Protein AF-A0A8H5VVB1-F1 (afdb_monomer)

Foldseek 3Di:
DFDQDPVVRGGPDPDPDQVSVQVVLDDPVCNVQTADDDFAFDWAQLQDDPVQFDDDPNDTPDGDDSPNIHGHGPLSNLLSQCVNCVPPPVSNVVSCVVCVVVDDSVSVNVSVVVSVVVVD

Secondary structure (DSSP, 8-state):
---EETTTTEE----SSHHHHHHHH--TTSTT----S---EEEE-S---TTTEEEETTEEEEE--GGG-EEEETHHHHHHHHHHTTT-HHHHHHHHHHHTTT---HHHHHHHHHHHHHH-

Solvent-accessible surface area (backbone atoms only — not comparable to full-atom values): 7371 Å² total; per-residue (Å²): 100,63,56,73,37,80,90,80,72,46,56,60,50,86,54,94,46,67,66,60,48,51,58,69,72,50,42,91,90,43,75,90,57,74,72,80,84,87,62,57,78,36,84,34,47,53,62,59,46,81,89,33,48,41,73,52,95,95,36,82,70,47,78,55,77,59,65,68,28,46,65,39,46,57,55,47,40,60,40,30,37,43,60,82,45,69,83,44,66,70,58,50,55,50,52,55,62,62,43,59,80,79,50,87,47,64,66,49,38,55,50,49,51,56,51,46,67,72,77,105

Radius of gyration: 15.04 Å; Cα contacts (8 Å, |Δi|>4): 142; chains: 1; bounding box: 30×32×45 Å

pLDDT: mean 86.8, std 12.15, range [45.59, 97.81]

Structure (mmCIF, N/CA/C/O backbone):
data_AF-A0A8H5VVB1-F1
#
_entry.id   AF-A0A8H5VVB1-F1
#
loop_
_atom_site.group_PDB
_atom_site.id
_atom_site.type_symbol
_atom_site.label_atom_id
_atom_site.label_alt_id
_atom_site.label_comp_id
_atom_site.label_asym_id
_atom_site.label_entity_id
_atom_site.label_seq_id
_atom_site.pdbx_PDB_ins_code
_atom_site.Cartn_x
_atom_site.Cartn_y
_atom_site.Cartn_z
_atom_site.occupancy
_atom_site.B_iso_or_equiv
_atom_site.auth_seq_id
_atom_site.auth_comp_id
_atom_site.auth_asym_id
_atom_site.auth_atom_id
_atom_site.pdbx_PDB_model_num
ATOM 1 N N . MET A 1 1 ? -8.873 -13.026 -1.828 1.00 45.59 1 MET A N 1
ATOM 2 C CA . MET A 1 1 ? -8.842 -13.802 -3.094 1.00 45.59 1 MET A CA 1
ATOM 3 C C . MET A 1 1 ? -8.026 -12.963 -4.059 1.00 45.59 1 MET A C 1
ATOM 5 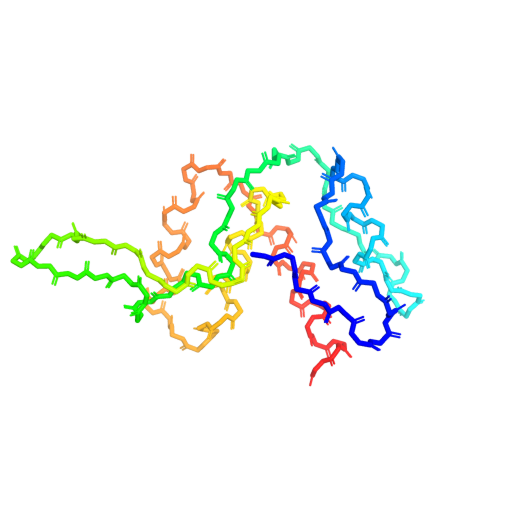O O . MET A 1 1 ? -8.186 -11.758 -3.966 1.00 45.59 1 MET A O 1
ATOM 9 N N . PRO A 1 2 ? -7.148 -13.519 -4.907 1.00 50.94 2 PRO A N 1
ATOM 10 C CA . PRO A 1 2 ? -6.380 -12.678 -5.820 1.00 50.94 2 PRO A CA 1
ATOM 11 C C . PRO A 1 2 ? -7.316 -11.993 -6.831 1.00 50.94 2 PRO A C 1
ATOM 13 O O . PRO A 1 2 ? -8.250 -12.624 -7.337 1.00 50.94 2 PRO A O 1
ATOM 16 N N . ASP A 1 3 ? -7.091 -10.700 -7.069 1.00 57.97 3 ASP A N 1
ATOM 17 C CA . ASP A 1 3 ? -7.899 -9.874 -7.970 1.00 57.97 3 ASP A CA 1
ATOM 18 C C . ASP A 1 3 ? -7.654 -10.300 -9.426 1.00 57.97 3 ASP A C 1
ATOM 20 O O . ASP A 1 3 ? -6.516 -10.395 -9.878 1.00 57.97 3 ASP A O 1
ATOM 24 N N . TYR A 1 4 ? -8.720 -10.605 -10.169 1.00 57.84 4 TYR A N 1
ATOM 25 C CA . TYR A 1 4 ? -8.627 -11.028 -11.571 1.00 57.84 4 TYR A CA 1
ATOM 26 C C . TYR A 1 4 ? -8.370 -9.821 -12.485 1.00 57.84 4 TYR A C 1
ATOM 28 O O . TYR A 1 4 ? -9.246 -8.968 -12.656 1.00 57.84 4 TYR A O 1
ATOM 36 N N . ASP A 1 5 ? -7.196 -9.773 -13.111 1.00 64.31 5 ASP A N 1
ATOM 37 C CA . ASP A 1 5 ? -6.834 -8.781 -14.119 1.00 64.31 5 ASP A CA 1
ATOM 38 C C . ASP A 1 5 ? -7.473 -9.163 -15.465 1.00 64.31 5 ASP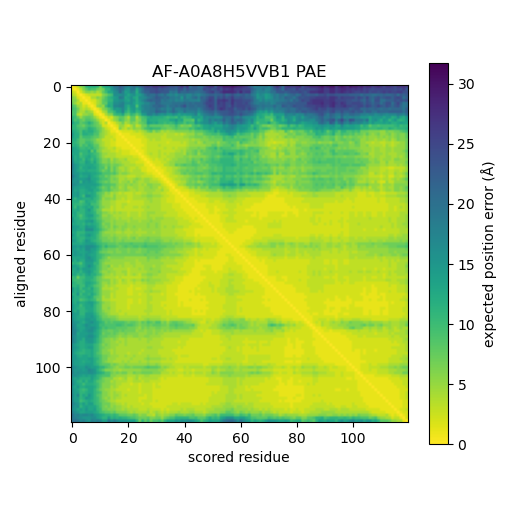 A C 1
ATOM 40 O O . ASP A 1 5 ? -7.037 -10.074 -16.174 1.00 64.31 5 ASP A O 1
ATOM 44 N N . LYS A 1 6 ? -8.541 -8.445 -15.828 1.00 56.72 6 LYS A N 1
ATOM 45 C CA . LYS A 1 6 ? -9.290 -8.656 -17.078 1.00 56.72 6 LYS A CA 1
ATOM 46 C C . LYS A 1 6 ? -8.514 -8.259 -18.333 1.00 56.72 6 LYS A C 1
ATOM 48 O O . LYS A 1 6 ? -8.869 -8.730 -19.411 1.00 56.72 6 LYS A O 1
ATOM 53 N N . GLU A 1 7 ? -7.520 -7.384 -18.218 1.00 57.75 7 GLU A N 1
ATOM 54 C CA . GLU A 1 7 ? -6.732 -6.912 -19.360 1.00 57.75 7 GLU A CA 1
ATOM 55 C C . GLU A 1 7 ? -5.615 -7.899 -19.703 1.00 57.75 7 GLU A C 1
ATOM 57 O O . GLU A 1 7 ? -5.317 -8.111 -20.880 1.00 57.75 7 GLU A O 1
ATOM 62 N N . ARG A 1 8 ? -5.046 -8.556 -18.685 1.00 57.34 8 ARG A N 1
ATOM 63 C CA . ARG A 1 8 ? -4.022 -9.601 -18.847 1.00 57.34 8 ARG A CA 1
ATOM 64 C C . ARG A 1 8 ? -4.587 -11.020 -18.930 1.00 57.34 8 ARG A C 1
ATOM 66 O O . ARG A 1 8 ? -3.929 -11.895 -19.487 1.00 57.34 8 ARG A O 1
ATOM 73 N N . GLY A 1 9 ? -5.803 -11.242 -18.432 1.00 54.53 9 GLY A N 1
ATOM 74 C CA . GLY A 1 9 ? -6.451 -12.554 -18.398 1.00 54.53 9 GLY A CA 1
ATOM 75 C C . GLY A 1 9 ? -5.921 -13.481 -17.300 1.00 54.53 9 GLY A C 1
ATOM 76 O O . GLY A 1 9 ? -6.078 -14.694 -17.432 1.00 54.53 9 GLY A O 1
ATOM 77 N N . ASP A 1 10 ? -5.320 -12.929 -16.242 1.00 54.25 10 ASP A N 1
ATOM 78 C CA . ASP A 1 10 ? -4.689 -13.679 -15.148 1.00 54.25 10 ASP A CA 1
ATOM 79 C C . ASP A 1 10 ? -4.984 -13.048 -13.773 1.00 54.25 10 ASP A C 1
ATOM 81 O O . ASP A 1 10 ? -5.522 -11.947 -13.681 1.00 54.25 10 ASP A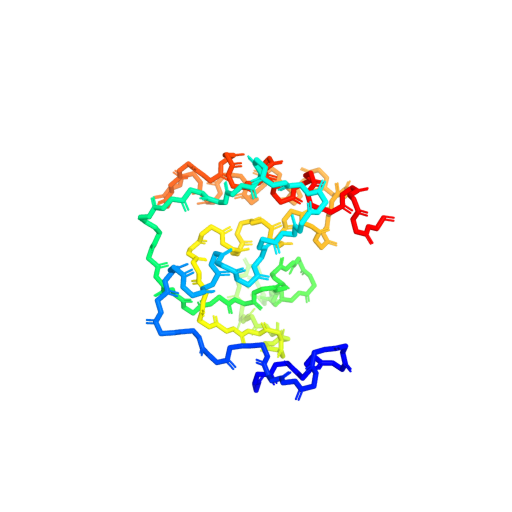 O 1
ATOM 85 N N . PHE A 1 11 ? -4.676 -13.753 -12.690 1.00 59.53 11 PHE A N 1
ATOM 86 C CA . PHE A 1 11 ? -4.820 -13.262 -11.320 1.00 59.53 11 PHE A CA 1
ATOM 87 C C . PHE A 1 11 ? -3.626 -12.371 -10.921 1.00 59.53 11 PHE A C 1
ATOM 89 O O . PHE A 1 11 ? -2.476 -12.697 -11.208 1.00 59.53 11 PHE A O 1
ATOM 96 N N . PHE A 1 12 ? -3.874 -11.244 -10.242 1.00 67.81 12 PHE A N 1
ATOM 97 C CA . PHE A 1 12 ? -2.820 -10.390 -9.684 1.00 67.81 12 PHE A CA 1
ATOM 98 C C . PHE A 1 12 ? -2.235 -11.052 -8.429 1.00 67.81 12 PHE A C 1
ATOM 100 O O . PHE A 1 12 ? -2.782 -10.954 -7.327 1.00 67.81 12 PHE A O 1
ATOM 107 N N . GLY A 1 13 ? -1.128 -11.767 -8.623 1.00 68.31 13 GLY A N 1
ATOM 108 C CA . GLY A 1 13 ? -0.473 -12.557 -7.584 1.00 68.31 13 GLY A CA 1
ATOM 109 C C . GLY A 1 13 ? -1.207 -13.869 -7.245 1.00 68.31 13 GLY A C 1
ATOM 110 O O . GLY A 1 13 ? -2.206 -14.219 -7.881 1.00 68.31 13 GLY A O 1
ATOM 111 N N . PRO A 1 14 ? -0.743 -14.618 -6.221 1.00 65.50 14 PRO A N 1
ATOM 112 C CA . PRO A 1 14 ? 0.366 -14.290 -5.316 1.00 65.50 14 PRO A CA 1
ATOM 113 C C . PRO A 1 14 ? 1.729 -14.284 -6.021 1.00 65.50 14 PRO A C 1
ATOM 115 O O . PRO A 1 14 ? 1.947 -15.081 -6.927 1.00 65.50 14 PRO A O 1
ATOM 118 N N . PHE A 1 15 ? 2.632 -13.407 -5.581 1.00 71.12 15 PHE A N 1
ATOM 119 C CA . PHE A 1 15 ? 3.997 -13.307 -6.107 1.00 71.12 15 PHE A CA 1
ATOM 120 C C . PHE A 1 15 ? 4.952 -14.181 -5.292 1.00 71.12 15 PHE A C 1
ATOM 122 O O . PHE A 1 15 ? 4.827 -14.267 -4.067 1.00 71.12 15 PHE A O 1
ATOM 129 N N . ILE A 1 16 ? 5.883 -14.845 -5.972 1.00 71.31 16 ILE A N 1
ATOM 130 C CA . ILE A 1 16 ? 6.903 -15.704 -5.359 1.00 71.31 16 ILE A CA 1
ATOM 131 C C . ILE A 1 16 ? 7.960 -14.848 -4.656 1.00 71.31 16 ILE A C 1
ATOM 133 O O . ILE A 1 16 ? 8.443 -15.222 -3.586 1.00 71.31 16 ILE A O 1
ATOM 137 N N . ASP A 1 17 ? 8.288 -13.696 -5.241 1.00 76.31 17 ASP A N 1
ATOM 138 C CA . ASP A 1 17 ? 9.252 -12.737 -4.718 1.00 76.31 17 ASP A CA 1
ATOM 139 C C . ASP A 1 17 ? 8.975 -11.296 -5.196 1.00 76.31 17 ASP A C 1
ATOM 141 O O . ASP A 1 17 ? 8.070 -11.011 -5.986 1.00 76.31 17 ASP A O 1
ATOM 145 N N . GLU A 1 18 ? 9.762 -10.365 -4.658 1.00 81.50 18 GLU A N 1
ATOM 146 C CA . GLU A 1 18 ? 9.738 -8.943 -5.005 1.00 81.50 18 GLU A CA 1
ATOM 147 C C . GLU A 1 18 ? 10.109 -8.693 -6.479 1.00 81.50 18 GLU A C 1
ATOM 149 O O . GLU A 1 18 ? 9.614 -7.747 -7.092 1.00 81.50 18 GLU A O 1
ATOM 154 N N . GLU A 1 19 ? 10.960 -9.532 -7.077 1.00 83.38 19 GLU A N 1
ATOM 155 C CA . GLU A 1 19 ? 11.391 -9.357 -8.464 1.00 83.38 19 GLU A CA 1
ATOM 156 C C . GLU A 1 19 ? 10.230 -9.604 -9.435 1.00 83.38 19 GLU A C 1
ATOM 158 O O . GLU A 1 19 ? 10.010 -8.807 -10.354 1.00 83.38 19 GLU A O 1
ATOM 163 N N . GLU A 1 20 ? 9.444 -10.659 -9.209 1.00 81.69 20 GLU A N 1
ATOM 164 C CA . GLU A 1 20 ? 8.225 -10.943 -9.967 1.00 81.69 20 GLU A CA 1
ATOM 165 C C . GLU A 1 20 ? 7.230 -9.780 -9.874 1.00 81.69 20 GLU A C 1
ATOM 167 O O . GLU A 1 20 ? 6.727 -9.299 -10.896 1.00 81.69 20 GLU A O 1
ATOM 172 N N . PHE A 1 21 ? 7.012 -9.271 -8.660 1.00 83.00 21 PHE A N 1
ATOM 173 C CA . PHE A 1 21 ? 6.154 -8.115 -8.428 1.00 83.00 21 PHE A CA 1
ATOM 174 C C . PHE A 1 21 ? 6.629 -6.872 -9.188 1.00 83.00 21 PHE A C 1
ATOM 176 O O . PHE A 1 21 ? 5.868 -6.253 -9.938 1.00 83.00 21 PHE A O 1
ATOM 183 N N . ASN A 1 22 ? 7.910 -6.531 -9.050 1.00 84.69 22 ASN A N 1
ATOM 184 C CA . ASN A 1 22 ? 8.503 -5.367 -9.696 1.00 84.69 22 ASN A CA 1
ATOM 185 C C . ASN A 1 22 ? 8.412 -5.471 -11.223 1.00 84.69 22 ASN A C 1
ATOM 187 O O . ASN A 1 22 ? 8.117 -4.482 -11.893 1.00 84.69 22 ASN A O 1
ATOM 191 N N . ASN A 1 23 ? 8.611 -6.662 -11.791 1.00 83.56 23 ASN A N 1
ATOM 192 C CA . ASN A 1 23 ? 8.484 -6.885 -13.231 1.00 83.56 23 ASN A CA 1
ATOM 193 C C . ASN A 1 23 ? 7.058 -6.661 -13.745 1.00 83.56 23 ASN A C 1
ATOM 195 O O . ASN A 1 23 ? 6.883 -6.143 -14.848 1.00 83.56 23 ASN A O 1
ATOM 199 N N . ILE A 1 24 ? 6.046 -6.992 -12.944 1.00 80.31 24 ILE A N 1
ATOM 200 C CA . ILE A 1 24 ? 4.634 -6.788 -13.286 1.00 80.31 24 ILE A CA 1
ATOM 201 C C . ILE A 1 24 ? 4.254 -5.308 -13.342 1.00 80.31 24 ILE A C 1
ATOM 203 O O . ILE A 1 24 ? 3.413 -4.944 -14.174 1.00 80.31 24 ILE A O 1
ATOM 207 N N . LEU A 1 25 ? 4.879 -4.479 -12.500 1.00 80.38 25 LEU A N 1
ATOM 208 C CA . LEU A 1 25 ? 4.654 -3.032 -12.435 1.00 80.38 25 LEU A CA 1
ATOM 209 C C . LEU A 1 25 ? 5.433 -2.236 -13.493 1.00 80.38 25 LEU A C 1
ATOM 211 O O . LEU A 1 25 ? 5.137 -1.060 -13.716 1.00 80.38 25 LEU A O 1
ATOM 215 N N . ARG A 1 26 ? 6.401 -2.853 -14.185 1.00 83.44 26 ARG A N 1
ATOM 216 C CA . ARG A 1 26 ? 7.113 -2.201 -15.294 1.00 83.44 26 ARG A CA 1
ATOM 217 C C . ARG A 1 26 ? 6.154 -1.913 -16.447 1.00 83.44 26 ARG A C 1
ATOM 219 O O . ARG A 1 26 ? 5.410 -2.782 -16.899 1.00 83.44 26 ARG A O 1
ATOM 226 N N . THR A 1 27 ? 6.252 -0.707 -16.999 1.00 79.75 27 THR A N 1
ATOM 227 C CA . THR A 1 27 ? 5.537 -0.314 -18.216 1.00 79.75 27 THR A CA 1
ATOM 228 C C . THR A 1 27 ? 6.525 0.119 -19.302 1.00 79.75 27 THR A C 1
ATOM 230 O O . THR A 1 27 ? 7.412 0.929 -19.021 1.00 79.75 27 THR A O 1
ATOM 233 N N . PRO A 1 28 ? 6.390 -0.358 -20.560 1.00 82.94 28 PRO A N 1
ATOM 234 C CA . PRO A 1 28 ? 7.256 0.066 -21.665 1.00 82.94 28 PRO A CA 1
ATOM 235 C C . PRO A 1 28 ? 7.262 1.580 -21.905 1.00 82.94 28 PRO A C 1
ATOM 237 O O . PRO A 1 28 ? 8.204 2.107 -22.490 1.00 82.94 28 PRO A O 1
ATOM 240 N N . ALA A 1 29 ? 6.214 2.279 -21.468 1.00 84.06 29 ALA A N 1
ATOM 241 C CA . ALA A 1 29 ? 6.106 3.723 -21.604 1.00 84.06 29 ALA A CA 1
ATOM 242 C C . ALA A 1 29 ? 6.990 4.512 -20.626 1.00 84.06 29 ALA A C 1
ATOM 244 O O . ALA A 1 29 ? 7.309 5.668 -20.896 1.00 84.06 29 ALA A O 1
ATOM 245 N N . LEU A 1 30 ? 7.391 3.897 -19.509 1.00 85.31 30 LEU A N 1
ATOM 246 C CA . LEU A 1 30 ? 8.258 4.483 -18.487 1.00 85.31 30 LEU A CA 1
ATOM 247 C C . LEU A 1 30 ? 9.391 3.491 -18.161 1.00 85.31 30 LEU A C 1
ATOM 249 O O . LEU A 1 30 ? 9.431 2.943 -17.061 1.00 85.31 30 LEU A O 1
ATOM 253 N N . PRO A 1 31 ? 10.312 3.230 -19.109 1.00 84.06 31 PRO A N 1
ATOM 254 C CA . PRO A 1 31 ? 11.313 2.165 -18.980 1.00 84.06 31 PRO A CA 1
ATOM 255 C C . PRO A 1 31 ? 12.310 2.401 -17.836 1.00 84.06 31 PRO A C 1
ATOM 257 O O . PRO A 1 31 ? 12.842 1.444 -17.276 1.00 84.06 31 PRO A O 1
ATOM 260 N N . ASP A 1 32 ? 12.528 3.665 -17.469 1.00 86.44 32 ASP A N 1
ATOM 261 C CA . ASP A 1 32 ? 13.437 4.075 -16.395 1.00 86.44 32 ASP A CA 1
ATOM 262 C C . ASP A 1 32 ? 12.756 4.122 -15.017 1.00 86.44 32 ASP A C 1
ATOM 264 O O . ASP A 1 32 ? 13.380 4.517 -14.032 1.00 86.44 32 ASP A O 1
ATOM 268 N N . LEU A 1 33 ? 11.470 3.762 -14.935 1.00 85.12 33 LEU A N 1
ATOM 269 C CA . LEU A 1 33 ? 10.713 3.766 -13.692 1.00 85.12 33 LEU A CA 1
ATOM 270 C C . LEU A 1 33 ? 10.628 2.345 -13.132 1.00 85.12 33 LEU A C 1
ATOM 272 O O . LEU A 1 33 ? 9.944 1.481 -13.676 1.00 85.12 33 LEU A O 1
ATOM 276 N N . PHE A 1 34 ? 11.358 2.109 -12.048 1.00 82.69 34 PHE A N 1
ATOM 277 C CA . PHE A 1 34 ? 11.428 0.828 -11.357 1.00 82.69 34 PHE A CA 1
ATOM 278 C C . PHE A 1 34 ? 11.425 1.067 -9.850 1.00 82.69 34 PHE A C 1
ATOM 280 O O . PHE A 1 34 ? 12.098 1.982 -9.374 1.00 82.69 34 PHE A O 1
ATOM 287 N N . HIS A 1 35 ? 10.661 0.258 -9.117 1.00 84.00 35 HIS A N 1
ATOM 288 C CA . HIS A 1 35 ? 10.642 0.262 -7.656 1.00 84.00 35 HIS A CA 1
ATOM 289 C C . HIS A 1 35 ? 12.000 -0.137 -7.086 1.00 84.00 35 HIS A C 1
ATOM 291 O O . HIS A 1 35 ? 12.800 -0.805 -7.753 1.00 84.00 35 HIS A O 1
ATOM 297 N N . SER A 1 36 ? 12.285 0.335 -5.872 1.00 83.25 36 SER A N 1
ATOM 298 C CA . SER A 1 36 ? 13.506 -0.065 -5.179 1.00 83.25 36 SER A CA 1
ATOM 299 C C . SER A 1 36 ? 13.424 -1.544 -4.774 1.00 83.25 36 SER A C 1
ATOM 301 O O . SER A 1 36 ? 12.350 -2.139 -4.804 1.00 83.25 36 SER A O 1
ATOM 303 N N . THR A 1 37 ? 14.575 -2.158 -4.497 1.00 86.56 37 THR A N 1
ATOM 304 C CA . THR A 1 37 ? 14.669 -3.573 -4.105 1.00 86.56 37 THR A CA 1
ATOM 305 C C . THR A 1 37 ? 15.023 -3.704 -2.630 1.00 86.56 37 THR A C 1
ATOM 307 O O . THR A 1 37 ? 15.697 -2.823 -2.088 1.00 86.56 37 THR A O 1
ATOM 310 N N . GLY A 1 38 ? 14.749 -4.863 -2.041 1.00 88.44 38 GLY A N 1
ATOM 311 C CA . GLY A 1 38 ? 15.088 -5.183 -0.655 1.00 88.44 38 GLY A CA 1
ATOM 312 C C . GLY A 1 38 ? 13.926 -4.998 0.315 1.00 88.44 38 GLY A C 1
ATOM 313 O O . GLY A 1 38 ? 14.171 -4.907 1.517 1.00 88.44 38 GLY A O 1
ATOM 314 N N . HIS A 1 39 ? 12.698 -4.940 -0.196 1.00 90.50 39 HIS A N 1
ATOM 315 C CA . HIS A 1 39 ? 11.484 -4.906 0.610 1.00 90.50 39 HIS A CA 1
ATOM 316 C C . HIS A 1 39 ? 11.068 -6.312 1.047 1.00 90.50 39 HIS A C 1
ATOM 318 O O . HIS A 1 39 ? 11.145 -7.274 0.276 1.00 90.50 39 HIS A O 1
ATOM 324 N N . ASP A 1 40 ? 10.577 -6.433 2.279 1.00 89.75 40 ASP A N 1
ATOM 325 C CA . ASP A 1 40 ? 10.010 -7.689 2.767 1.00 89.75 40 ASP A CA 1
ATOM 326 C C . ASP A 1 40 ? 8.613 -7.912 2.164 1.00 89.75 40 ASP A C 1
ATOM 328 O O . ASP A 1 40 ? 7.788 -6.998 2.102 1.00 89.75 40 ASP A O 1
ATOM 332 N N . ILE A 1 41 ? 8.309 -9.151 1.762 1.00 88.19 41 ILE A N 1
ATOM 333 C CA . ILE A 1 41 ? 6.948 -9.529 1.360 1.00 88.19 41 ILE A CA 1
ATOM 334 C C . ILE A 1 41 ? 6.108 -9.776 2.613 1.00 88.19 41 ILE A C 1
ATOM 336 O O . ILE A 1 41 ? 6.341 -10.721 3.370 1.00 88.19 41 ILE A O 1
ATOM 340 N N . VAL A 1 42 ? 5.090 -8.942 2.812 1.00 91.00 42 VAL A N 1
ATOM 341 C CA . VAL A 1 42 ? 4.206 -8.970 3.981 1.00 91.00 42 VAL A CA 1
ATOM 342 C C . VAL A 1 42 ? 2.744 -9.015 3.556 1.00 91.00 42 VAL A C 1
ATOM 344 O O . VAL A 1 42 ? 2.387 -8.688 2.425 1.00 91.00 42 VAL A O 1
ATOM 347 N N . PHE A 1 43 ? 1.867 -9.429 4.468 1.00 92.38 43 PHE A N 1
ATOM 348 C CA . PHE A 1 43 ? 0.433 -9.369 4.216 1.00 92.38 43 PHE A CA 1
ATOM 349 C C . PHE A 1 43 ? -0.072 -7.941 4.433 1.00 92.38 43 PHE A C 1
ATOM 351 O O . PHE A 1 43 ? -0.068 -7.432 5.555 1.00 92.38 43 PHE A O 1
ATOM 358 N N . THR A 1 44 ? -0.504 -7.306 3.351 1.00 94.19 44 THR A N 1
ATOM 359 C CA . THR A 1 44 ? -0.992 -5.925 3.315 1.00 94.19 44 THR A CA 1
ATOM 360 C C . THR A 1 44 ? -2.513 -5.907 3.145 1.00 94.19 44 THR A C 1
ATOM 362 O O . THR A 1 44 ? -3.104 -6.807 2.545 1.00 94.19 44 THR A O 1
ATOM 365 N N . HIS A 1 45 ? -3.155 -4.867 3.662 1.00 96.12 45 HIS A N 1
ATOM 366 C CA . HIS A 1 45 ? -4.559 -4.552 3.433 1.00 96.12 45 HIS A CA 1
ATOM 367 C C . HIS A 1 45 ? -4.797 -3.973 2.031 1.00 96.12 45 HIS A C 1
ATOM 369 O O . HIS A 1 45 ? -5.833 -4.246 1.436 1.00 96.12 45 HIS A O 1
ATOM 375 N N . SER A 1 46 ? -3.862 -3.167 1.509 1.00 94.50 46 SER A N 1
ATOM 376 C CA . SER A 1 46 ? -3.928 -2.490 0.192 1.00 94.50 46 SER A CA 1
ATOM 377 C C . SER A 1 46 ? -5.075 -1.486 -0.021 1.00 94.50 46 SER A C 1
ATOM 379 O O . SER A 1 46 ? -5.117 -0.812 -1.047 1.00 94.50 46 SER A O 1
ATOM 381 N N . ASP A 1 47 ? -5.957 -1.326 0.964 1.00 95.69 47 ASP A N 1
ATOM 382 C CA . ASP A 1 47 ? -6.994 -0.281 1.027 1.00 95.69 47 ASP A CA 1
ATOM 383 C C . ASP A 1 47 ? -7.154 0.291 2.450 1.00 95.69 47 ASP A C 1
ATOM 385 O O . ASP A 1 47 ? -8.260 0.535 2.942 1.00 95.69 47 ASP A O 1
ATOM 389 N N . ILE A 1 48 ? -6.055 0.443 3.203 1.00 94.88 48 ILE A N 1
ATOM 390 C CA . ILE A 1 48 ? -6.177 1.009 4.548 1.00 94.88 48 ILE A CA 1
ATOM 391 C C . ILE A 1 48 ? -6.550 2.493 4.461 1.00 94.88 48 ILE A C 1
ATOM 393 O O . ILE A 1 48 ? -5.838 3.339 3.916 1.00 94.88 48 ILE A O 1
ATOM 397 N N . ASN A 1 49 ? -7.702 2.830 5.029 1.00 94.06 49 ASN A N 1
ATOM 398 C CA . ASN A 1 49 ? -8.167 4.200 5.160 1.00 94.06 49 ASN A CA 1
ATOM 399 C C . ASN A 1 49 ? -9.080 4.334 6.388 1.00 94.06 49 ASN A C 1
ATOM 401 O O . ASN A 1 49 ? -9.528 3.344 6.965 1.00 94.06 49 ASN A O 1
ATOM 405 N N . MET A 1 50 ? -9.385 5.568 6.802 1.00 92.94 50 MET A N 1
ATOM 406 C CA . MET A 1 50 ? -10.174 5.816 8.021 1.00 92.94 50 MET A CA 1
ATOM 407 C C . MET A 1 50 ? -11.564 5.157 8.035 1.00 92.94 50 MET A C 1
ATOM 409 O O . MET A 1 50 ? -12.130 5.007 9.112 1.00 92.94 50 MET A O 1
ATOM 413 N N . ARG A 1 51 ? -12.145 4.806 6.878 1.00 94.00 51 ARG A N 1
ATOM 414 C CA . ARG A 1 51 ? -13.457 4.137 6.807 1.00 94.00 51 ARG A CA 1
ATOM 415 C C . ARG A 1 51 ? -13.360 2.647 7.132 1.00 94.00 51 ARG A C 1
ATOM 417 O O . ARG A 1 51 ? -14.330 2.081 7.624 1.00 94.00 51 ARG A O 1
ATOM 424 N N . ASN A 1 52 ? -12.178 2.071 6.931 1.00 96.81 52 ASN A N 1
ATOM 425 C CA . ASN A 1 52 ? -11.890 0.651 7.109 1.00 96.81 52 ASN A CA 1
ATOM 426 C C . ASN A 1 52 ? -11.319 0.344 8.508 1.00 96.81 52 ASN A C 1
ATOM 428 O O . ASN A 1 52 ? -11.103 -0.814 8.856 1.00 96.81 52 ASN A O 1
ATOM 432 N N . ILE A 1 53 ? -11.129 1.369 9.352 1.00 96.00 53 ILE A N 1
ATOM 433 C CA . ILE A 1 53 ? -10.700 1.237 10.751 1.00 96.00 53 ILE A CA 1
ATOM 434 C C . ILE A 1 53 ? -11.898 1.477 11.674 1.00 96.00 53 ILE A C 1
ATOM 436 O O . ILE A 1 53 ? -12.405 2.593 11.802 1.00 96.00 53 ILE A O 1
ATOM 440 N N . LEU A 1 54 ? -12.334 0.426 12.363 1.00 97.56 54 LEU A N 1
ATOM 441 C CA . LEU A 1 54 ? -13.444 0.491 13.306 1.00 97.56 54 LEU A CA 1
ATOM 442 C C . LEU A 1 54 ? -12.978 0.980 14.676 1.00 97.56 54 LEU A C 1
ATOM 444 O O . LEU A 1 54 ? -11.950 0.542 15.199 1.00 97.56 54 LEU A O 1
ATOM 448 N N . MET A 1 55 ? -13.791 1.838 15.289 1.00 97.12 55 MET A N 1
ATOM 449 C CA . MET A 1 55 ? -13.549 2.393 16.617 1.00 97.12 55 MET A CA 1
ATOM 450 C C . MET A 1 55 ? -14.696 2.045 17.566 1.00 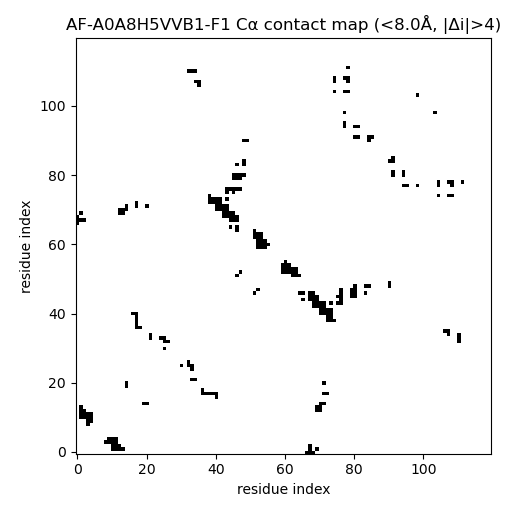97.12 55 MET A C 1
ATOM 452 O O . MET A 1 55 ? -15.866 2.261 17.251 1.00 97.12 55 MET A O 1
ATOM 456 N N . HIS A 1 56 ? -14.360 1.590 18.771 1.00 97.31 56 HIS A N 1
ATOM 457 C CA . HIS A 1 56 ? -15.310 1.365 19.857 1.00 97.31 56 HIS A CA 1
ATOM 458 C C . HIS A 1 56 ? -14.748 1.937 21.162 1.00 97.31 56 HIS A C 1
ATOM 460 O O . HIS A 1 56 ? -13.638 1.600 21.571 1.00 97.31 56 HIS A O 1
ATOM 466 N N . ASN A 1 57 ? -15.499 2.832 21.813 1.00 96.75 57 ASN A N 1
ATOM 467 C CA . ASN A 1 57 ? -15.104 3.499 23.064 1.00 96.75 57 ASN A CA 1
ATOM 468 C C . ASN A 1 57 ? -13.697 4.132 23.021 1.00 96.75 57 ASN A C 1
ATOM 470 O O . ASN A 1 57 ? -12.906 3.988 23.950 1.00 96.75 57 ASN A O 1
ATOM 474 N N . GLY A 1 58 ? -13.368 4.813 21.917 1.00 95.31 58 GLY A N 1
ATOM 475 C CA . GLY A 1 58 ? -12.082 5.501 21.748 1.00 95.31 58 GLY A CA 1
ATOM 476 C C . GLY A 1 58 ? -10.885 4.582 21.477 1.00 95.31 58 GLY A C 1
ATOM 477 O O . GLY A 1 58 ? -9.752 5.056 21.482 1.00 95.31 58 GLY A O 1
ATOM 478 N N . ARG A 1 59 ? -11.109 3.287 21.226 1.00 95.75 59 ARG A N 1
ATOM 479 C CA . ARG A 1 59 ? -10.068 2.314 20.869 1.00 95.75 59 ARG A CA 1
ATOM 480 C C . ARG A 1 59 ? -10.365 1.691 19.512 1.00 95.75 59 ARG A C 1
ATOM 482 O O . ARG A 1 59 ? -11.532 1.534 19.158 1.00 95.75 59 ARG A O 1
ATOM 489 N N . ILE A 1 60 ? -9.315 1.293 18.795 1.00 95.94 60 ILE A N 1
ATOM 490 C CA . ILE A 1 60 ? -9.458 0.483 17.580 1.00 95.94 60 ILE A CA 1
ATOM 491 C C . ILE A 1 60 ? -10.089 -0.851 17.978 1.00 95.94 60 ILE A C 1
ATOM 493 O O . ILE A 1 60 ? -9.597 -1.531 18.880 1.00 95.94 60 ILE A O 1
ATOM 497 N N . SER A 1 61 ? -11.193 -1.198 17.324 1.00 97.44 61 SER A N 1
ATOM 498 C CA . SER A 1 61 ? -11.932 -2.440 17.554 1.00 97.44 61 SER A CA 1
ATOM 499 C C . SER A 1 61 ? -11.794 -3.440 16.411 1.00 97.44 61 SER A C 1
ATOM 501 O O . SER A 1 61 ? -12.154 -4.599 16.585 1.00 97.44 61 SER A O 1
ATOM 503 N N . GLY A 1 62 ? -11.295 -3.012 15.250 1.00 97.25 62 GLY A N 1
ATOM 504 C CA . GLY A 1 62 ? -11.051 -3.895 14.116 1.00 97.25 62 GLY A CA 1
ATOM 505 C C . GLY A 1 62 ? -10.649 -3.148 12.851 1.00 97.25 62 GLY A C 1
ATOM 506 O O . GLY A 1 62 ? -10.795 -1.930 12.765 1.00 97.25 62 GLY A O 1
ATOM 507 N N . ILE A 1 63 ? -10.165 -3.914 11.880 1.00 97.69 63 ILE A N 1
ATOM 508 C CA . ILE A 1 63 ? -9.921 -3.485 10.503 1.00 97.69 63 ILE A CA 1
ATOM 509 C C . ILE A 1 63 ? -10.808 -4.359 9.616 1.00 97.69 63 ILE A C 1
ATOM 511 O O . ILE A 1 63 ? -10.884 -5.573 9.834 1.00 97.69 63 ILE A O 1
ATOM 515 N N . VAL A 1 64 ? -11.510 -3.749 8.671 1.00 97.81 64 VAL A N 1
ATOM 516 C CA . VAL A 1 64 ? -12.468 -4.406 7.769 1.00 97.81 64 VAL A CA 1
ATOM 517 C C . VAL A 1 64 ? -12.153 -4.064 6.320 1.00 97.81 64 VAL A C 1
ATOM 519 O O . VAL A 1 64 ? -11.360 -3.169 6.083 1.00 97.81 64 VAL A O 1
ATOM 522 N N . ASP A 1 65 ? -12.839 -4.727 5.388 1.00 96.50 65 ASP A N 1
ATOM 523 C CA . ASP A 1 65 ? -12.700 -4.504 3.941 1.00 96.50 65 ASP A CA 1
ATOM 524 C C . ASP A 1 65 ? -11.389 -5.039 3.335 1.00 96.50 65 ASP A C 1
ATOM 526 O O . ASP A 1 65 ? -10.666 -4.382 2.598 1.00 96.50 65 ASP A O 1
ATOM 530 N N . TRP A 1 66 ? -11.078 -6.295 3.666 1.00 95.75 66 TRP A N 1
ATOM 531 C CA . TRP A 1 66 ? -9.855 -6.992 3.254 1.00 95.75 66 TRP A CA 1
ATOM 532 C C . TRP A 1 66 ? -9.904 -7.544 1.818 1.00 95.75 66 TRP A C 1
ATOM 534 O O . TRP A 1 66 ? -9.124 -8.435 1.480 1.00 95.75 66 TRP A O 1
ATOM 544 N N . GLU A 1 67 ? -10.836 -7.115 0.970 1.00 94.06 67 GLU A N 1
ATOM 545 C CA . GLU A 1 67 ? -11.029 -7.738 -0.347 1.00 94.06 67 GLU A CA 1
ATOM 546 C C . GLU A 1 67 ? -9.844 -7.529 -1.300 1.00 94.06 67 GLU A C 1
ATOM 548 O O . GLU A 1 67 ? -9.503 -8.462 -2.024 1.00 94.06 67 GLU A O 1
ATOM 553 N N . ASN A 1 68 ? -9.138 -6.397 -1.187 1.00 91.00 68 ASN A N 1
ATOM 554 C CA . ASN A 1 68 ? -7.903 -6.108 -1.930 1.00 91.00 68 ASN A CA 1
ATOM 555 C C . ASN A 1 68 ? -6.618 -6.585 -1.230 1.00 91.00 68 ASN A C 1
ATOM 557 O O . ASN A 1 68 ? -5.515 -6.313 -1.705 1.00 91.00 68 ASN A O 1
ATOM 561 N N . SER A 1 69 ? -6.732 -7.268 -0.089 1.00 92.50 69 SER A N 1
ATOM 562 C CA . SER A 1 69 ? -5.560 -7.698 0.676 1.00 92.50 69 SER A CA 1
ATOM 563 C C . SER A 1 69 ? -4.737 -8.764 -0.046 1.00 92.50 69 SER A C 1
ATOM 565 O O . SER A 1 69 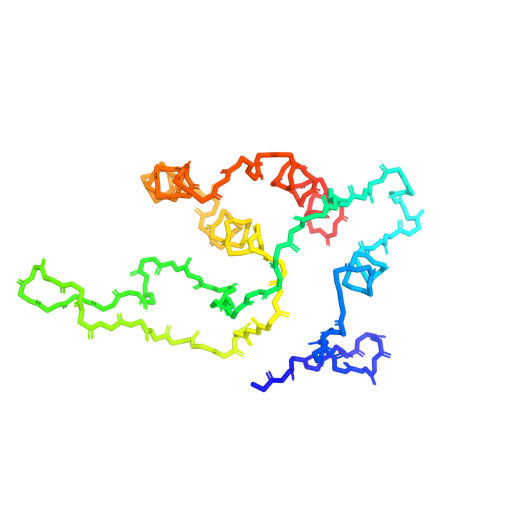? -5.260 -9.627 -0.760 1.00 92.50 69 SER A O 1
ATOM 567 N N . GLY A 1 70 ? -3.426 -8.738 0.184 1.00 90.75 70 GLY A N 1
ATOM 568 C CA . GLY A 1 70 ? -2.494 -9.635 -0.485 1.00 90.75 70 GLY A CA 1
ATOM 569 C C . GLY A 1 70 ? -1.083 -9.580 0.084 1.00 90.75 70 GLY A C 1
ATOM 570 O O . GLY A 1 70 ? -0.764 -8.751 0.937 1.00 90.75 70 GLY A O 1
ATOM 571 N N . TRP A 1 71 ? -0.246 -10.504 -0.386 1.00 89.12 71 TRP A N 1
ATOM 572 C CA . TRP A 1 71 ? 1.176 -10.558 -0.051 1.00 89.12 71 TRP A CA 1
ATOM 573 C C . TRP A 1 71 ? 1.954 -9.694 -1.039 1.00 89.12 71 TRP A C 1
ATOM 575 O O . TRP A 1 71 ? 2.135 -10.089 -2.190 1.00 89.12 71 TRP A O 1
ATOM 585 N N . PHE A 1 72 ? 2.371 -8.513 -0.591 1.00 90.44 72 PHE A N 1
ATOM 586 C CA . PHE A 1 72 ? 3.054 -7.503 -1.400 1.00 90.44 72 PHE A CA 1
ATOM 587 C C . PHE A 1 72 ? 4.260 -6.951 -0.621 1.00 90.44 72 PHE A C 1
ATOM 589 O O . PHE A 1 72 ? 4.354 -7.189 0.588 1.00 90.44 72 PHE A O 1
ATOM 596 N N . PRO A 1 73 ? 5.180 -6.225 -1.277 1.00 92.12 73 PRO A N 1
ATOM 597 C CA . PRO A 1 73 ? 6.233 -5.494 -0.578 1.00 92.12 73 PRO A CA 1
ATOM 598 C C . PRO A 1 73 ? 5.683 -4.586 0.530 1.00 92.12 73 PRO A C 1
ATOM 600 O O . PRO A 1 73 ? 4.610 -3.999 0.387 1.00 92.12 73 PRO A O 1
ATOM 603 N N . ASP A 1 74 ? 6.414 -4.439 1.628 1.00 92.75 74 ASP A N 1
ATOM 604 C CA . ASP A 1 74 ? 6.034 -3.624 2.790 1.00 92.75 74 ASP A CA 1
ATOM 605 C C . ASP A 1 74 ? 5.701 -2.151 2.465 1.00 92.75 74 ASP A C 1
ATOM 607 O O . ASP A 1 74 ? 4.740 -1.600 3.017 1.00 92.75 74 ASP A O 1
ATOM 611 N N . TYR A 1 75 ? 6.391 -1.534 1.501 1.00 94.19 75 TYR A N 1
ATOM 612 C CA . TYR A 1 75 ? 6.077 -0.183 1.023 1.00 94.19 75 TYR A CA 1
ATOM 613 C C . TYR A 1 75 ? 4.680 -0.077 0.388 1.00 94.19 75 TYR A C 1
ATOM 615 O O . TYR A 1 75 ? 4.124 1.022 0.257 1.00 94.19 75 TYR A O 1
ATOM 623 N N . TRP A 1 76 ? 4.096 -1.194 -0.053 1.00 94.69 76 TRP A N 1
ATOM 624 C CA . TRP A 1 76 ? 2.841 -1.200 -0.797 1.00 94.69 76 TRP A CA 1
ATOM 625 C C . TRP A 1 76 ? 1.692 -0.635 0.035 1.00 94.69 76 TRP A C 1
ATOM 627 O O . TRP A 1 76 ? 0.933 0.199 -0.455 1.00 94.69 76 TRP A O 1
ATOM 637 N N . GLU A 1 77 ? 1.617 -0.978 1.325 1.00 95.62 77 GLU A N 1
ATOM 638 C CA . GLU A 1 77 ? 0.594 -0.417 2.214 1.00 95.62 77 GLU A CA 1
ATOM 639 C C . GLU A 1 77 ? 0.732 1.108 2.336 1.00 95.62 77 GLU A C 1
ATOM 641 O O . GLU A 1 77 ? -0.256 1.839 2.235 1.00 95.62 77 GLU A O 1
ATOM 646 N N . TYR A 1 78 ? 1.966 1.605 2.476 1.00 96.00 78 TYR A N 1
ATOM 647 C CA . TYR A 1 78 ? 2.250 3.039 2.553 1.00 96.00 78 TYR A CA 1
ATOM 648 C C . TYR A 1 78 ? 1.775 3.770 1.292 1.00 96.00 78 TYR A C 1
ATOM 650 O O . TYR A 1 78 ? 1.074 4.786 1.365 1.00 96.00 78 TY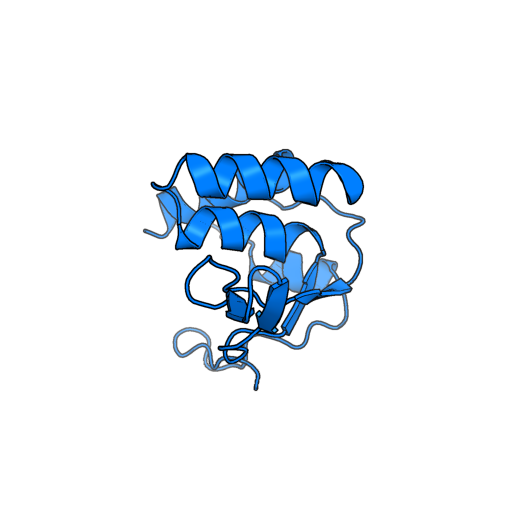R A O 1
ATOM 658 N N . THR A 1 79 ? 2.111 3.239 0.118 1.00 95.88 79 THR A N 1
ATOM 659 C CA . THR A 1 79 ? 1.763 3.882 -1.153 1.00 95.88 79 THR A CA 1
ATOM 660 C C . THR A 1 79 ? 0.266 3.833 -1.444 1.00 95.88 79 THR A C 1
ATOM 662 O O . THR A 1 79 ? -0.300 4.849 -1.861 1.00 95.88 79 THR A O 1
ATOM 665 N N . LYS A 1 80 ? -0.423 2.723 -1.148 1.00 95.06 80 LYS A N 1
ATOM 666 C CA . LYS A 1 80 ? -1.882 2.635 -1.318 1.00 95.06 80 LYS A CA 1
ATOM 667 C C . LYS A 1 80 ? -2.646 3.503 -0.322 1.00 95.06 80 LYS A C 1
ATOM 669 O O . LYS A 1 80 ? -3.573 4.200 -0.739 1.00 95.06 80 LYS A O 1
ATOM 674 N N . ALA A 1 81 ? -2.205 3.600 0.933 1.00 95.31 81 ALA A N 1
ATOM 675 C CA . ALA A 1 81 ? -2.792 4.528 1.904 1.00 95.31 81 ALA A CA 1
ATOM 676 C C . ALA A 1 81 ? -2.727 5.995 1.425 1.00 95.31 81 ALA A C 1
ATOM 678 O O . ALA A 1 81 ? -3.670 6.767 1.647 1.00 95.31 81 ALA A O 1
ATOM 679 N N . HIS A 1 82 ? -1.643 6.371 0.727 1.00 95.62 82 HIS A N 1
ATOM 680 C CA . HIS A 1 82 ? -1.495 7.673 0.060 1.00 95.62 82 HIS A CA 1
ATOM 681 C C . HIS A 1 82 ? -2.402 7.822 -1.166 1.00 95.62 82 HIS A C 1
ATOM 683 O O . HIS A 1 82 ? -2.947 8.904 -1.387 1.00 95.62 82 HIS A O 1
ATOM 689 N N . TYR A 1 83 ? -2.585 6.762 -1.956 1.00 93.75 83 TYR A N 1
ATOM 690 C CA . TYR A 1 83 ? -3.422 6.778 -3.159 1.00 93.75 83 TYR A CA 1
ATOM 691 C C . TYR A 1 83 ? -4.910 6.966 -2.839 1.00 93.75 83 TYR A C 1
ATOM 693 O O . TYR A 1 83 ? -5.542 7.913 -3.320 1.00 93.75 83 TYR A O 1
ATOM 701 N N . VAL A 1 84 ? -5.456 6.094 -1.983 1.00 90.00 84 VAL A N 1
ATOM 702 C CA . VAL A 1 84 ? -6.898 5.979 -1.691 1.00 90.00 84 VAL A CA 1
ATOM 703 C C . VAL A 1 84 ? -7.466 7.286 -1.136 1.00 90.00 84 VAL A C 1
ATOM 705 O O . VAL A 1 84 ? -8.602 7.673 -1.415 1.00 90.00 84 VAL A O 1
ATOM 708 N N . THR A 1 85 ? -6.660 8.019 -0.369 1.00 87.94 85 THR A N 1
ATOM 709 C CA . THR A 1 85 ? -7.089 9.230 0.342 1.00 87.94 85 THR A CA 1
ATOM 710 C C . THR A 1 85 ? -6.219 10.448 0.030 1.00 87.94 85 THR A C 1
ATOM 712 O O . THR A 1 85 ? -6.097 11.352 0.858 1.00 87.94 85 THR A O 1
ATOM 715 N N . LYS A 1 86 ? -5.680 10.528 -1.193 1.00 84.81 86 LYS A N 1
ATOM 716 C CA . LYS A 1 86 ? -4.708 11.538 -1.669 1.00 84.81 86 LYS A CA 1
ATOM 717 C C . LYS A 1 86 ? -4.996 13.016 -1.356 1.00 84.81 86 LYS A C 1
ATOM 719 O O . LYS A 1 86 ? -4.094 13.845 -1.417 1.00 84.81 86 LYS A O 1
ATOM 724 N N . LEU A 1 87 ? -6.237 13.378 -1.024 1.00 89.75 87 LEU A N 1
ATOM 725 C CA . LEU A 1 87 ? -6.638 14.749 -0.674 1.00 89.75 87 LEU A CA 1
ATOM 726 C C . LEU A 1 87 ? -6.744 15.006 0.842 1.00 89.75 87 LEU A C 1
ATOM 728 O O . LEU A 1 87 ? -6.827 16.160 1.272 1.00 89.75 87 LEU A O 1
ATOM 732 N N . ASN A 1 88 ? -6.747 13.965 1.675 1.00 93.62 88 ASN A N 1
ATOM 733 C CA . ASN A 1 88 ? -6.928 14.092 3.115 1.00 93.62 88 ASN A CA 1
ATOM 734 C C . ASN A 1 88 ? -5.592 14.306 3.835 1.00 93.62 88 ASN A C 1
ATOM 736 O O . ASN A 1 88 ? -4.971 13.375 4.337 1.00 93.62 88 ASN A O 1
ATOM 740 N N . ARG A 1 89 ? -5.186 15.571 3.960 1.00 93.62 89 ARG A N 1
ATOM 741 C CA . ARG A 1 89 ? -3.905 15.948 4.581 1.00 93.62 89 ARG A CA 1
ATOM 742 C C . ARG A 1 89 ? -3.696 15.414 5.999 1.00 93.62 89 ARG A C 1
ATOM 744 O O . ARG A 1 89 ? -2.562 15.139 6.364 1.00 93.62 89 ARG A O 1
ATOM 751 N N . ARG A 1 90 ? -4.760 15.305 6.805 1.00 94.00 90 ARG A N 1
ATOM 752 C CA . ARG A 1 90 ? -4.641 14.789 8.180 1.00 94.00 90 ARG A CA 1
ATOM 753 C C . ARG A 1 90 ? -4.308 13.307 8.167 1.00 94.00 90 ARG A C 1
ATOM 755 O O . ARG A 1 90 ? -3.412 12.894 8.883 1.00 94.00 90 ARG A O 1
ATOM 762 N N . TRP A 1 91 ? -5.002 12.541 7.331 1.00 93.25 91 TRP A N 1
ATOM 763 C CA . TRP A 1 91 ? -4.710 11.126 7.165 1.00 93.25 91 TRP A CA 1
ATOM 764 C C . TRP A 1 91 ? -3.293 10.900 6.635 1.00 93.25 91 TRP A C 1
ATOM 766 O O . TRP A 1 91 ? -2.552 10.142 7.241 1.00 93.25 91 TRP A O 1
ATOM 776 N N . LEU A 1 92 ? -2.889 11.612 5.577 1.00 95.12 92 LEU A N 1
ATOM 777 C CA . LEU A 1 92 ? -1.543 11.472 5.008 1.00 95.12 92 LEU A CA 1
ATOM 778 C C . LEU A 1 92 ? -0.445 11.747 6.046 1.00 95.12 92 LEU A C 1
ATOM 780 O O . LEU A 1 92 ? 0.518 10.996 6.122 1.00 95.12 92 LEU A O 1
ATOM 784 N N . ALA A 1 93 ? -0.622 12.768 6.892 1.00 95.81 93 ALA A N 1
ATOM 785 C CA . ALA A 1 93 ? 0.323 13.063 7.967 1.00 95.81 93 ALA A CA 1
ATOM 786 C C . ALA A 1 93 ? 0.407 11.944 9.021 1.00 95.81 93 ALA A C 1
ATOM 788 O O . ALA A 1 93 ? 1.485 11.683 9.549 1.00 95.81 93 ALA A O 1
ATOM 789 N N . GLU A 1 94 ? -0.709 11.282 9.337 1.00 94.88 94 GLU A N 1
ATOM 790 C CA . GLU A 1 94 ? -0.701 10.144 10.262 1.00 94.88 94 GLU A CA 1
ATOM 791 C C . GLU A 1 94 ? -0.123 8.879 9.618 1.00 94.88 94 GLU A C 1
ATOM 793 O O . GLU A 1 94 ? 0.617 8.161 10.282 1.00 94.88 94 GLU A O 1
ATOM 798 N N . VAL A 1 95 ? -0.375 8.639 8.328 1.00 95.31 95 VAL A N 1
ATOM 799 C CA . VAL A 1 95 ? 0.289 7.569 7.565 1.00 95.31 95 VAL A CA 1
ATOM 800 C C . VAL A 1 95 ? 1.800 7.781 7.575 1.00 95.31 95 VAL A C 1
ATOM 802 O O . VAL A 1 95 ? 2.529 6.877 7.969 1.00 95.31 95 VAL A O 1
ATOM 805 N N . ASP A 1 96 ? 2.275 8.982 7.235 1.00 96.00 96 ASP A N 1
ATOM 806 C CA . ASP A 1 96 ? 3.705 9.308 7.263 1.00 96.00 96 ASP A CA 1
ATOM 807 C C . ASP A 1 96 ? 4.313 9.063 8.653 1.00 96.00 96 ASP A C 1
ATOM 809 O O . ASP A 1 96 ? 5.364 8.436 8.764 1.00 96.00 96 ASP A O 1
ATOM 813 N N . ARG A 1 97 ? 3.624 9.484 9.722 1.00 95.94 97 ARG A N 1
ATOM 814 C CA . ARG A 1 97 ? 4.074 9.282 11.108 1.00 95.94 97 ARG A CA 1
ATOM 815 C C . ARG A 1 97 ? 4.154 7.802 11.495 1.00 95.94 97 ARG A C 1
ATOM 817 O O . ARG A 1 97 ? 5.089 7.400 12.179 1.00 95.94 97 ARG A O 1
ATOM 824 N N . VAL A 1 98 ? 3.152 7.001 11.129 1.00 93.94 98 VAL A N 1
ATOM 825 C CA . VAL A 1 98 ? 3.103 5.574 11.485 1.00 93.94 98 VAL A CA 1
ATOM 826 C C . VAL A 1 98 ? 4.195 4.804 10.742 1.00 93.94 98 VAL A C 1
ATOM 828 O O . VAL A 1 98 ? 4.928 4.030 11.360 1.00 93.94 98 VAL A O 1
ATOM 831 N N . PHE A 1 99 ? 4.337 5.051 9.438 1.00 95.19 99 PHE A N 1
ATOM 832 C CA . PHE A 1 99 ? 5.259 4.309 8.578 1.00 95.19 99 PHE A CA 1
ATOM 833 C C . PHE A 1 99 ? 6.733 4.693 8.761 1.00 95.19 99 PHE A C 1
ATOM 835 O O . PHE A 1 99 ? 7.596 3.871 8.474 1.00 95.19 99 PHE A O 1
ATOM 842 N N . GLU A 1 100 ? 7.035 5.858 9.350 1.00 94.56 100 GLU A N 1
ATOM 843 C CA . GLU A 1 100 ? 8.407 6.266 9.704 1.00 94.56 100 GLU A CA 1
ATOM 844 C C . GLU A 1 100 ? 9.131 5.242 10.601 1.00 94.56 100 GLU A C 1
ATOM 846 O O . GLU A 1 100 ? 10.355 5.141 10.575 1.00 94.56 100 GLU A O 1
ATOM 851 N N . THR A 1 101 ? 8.386 4.446 11.375 1.00 93.44 101 THR A N 1
ATOM 852 C CA . THR A 1 101 ? 8.962 3.393 12.230 1.00 93.44 101 THR A CA 1
ATOM 853 C C . THR A 1 101 ? 9.314 2.099 11.491 1.00 93.44 101 THR A C 1
ATOM 855 O O . THR A 1 101 ? 10.055 1.285 12.041 1.00 93.44 101 THR A O 1
ATOM 858 N N . PHE A 1 102 ? 8.804 1.910 10.271 1.00 90.25 102 PHE A N 1
ATOM 859 C CA . PHE A 1 102 ? 8.980 0.692 9.474 1.00 90.25 102 PHE A CA 1
ATOM 860 C C . PHE A 1 102 ? 10.053 0.856 8.393 1.00 90.25 102 PHE A C 1
ATOM 862 O O . PHE A 1 102 ? 10.767 -0.098 8.106 1.00 90.25 102 PHE A O 1
ATOM 869 N N . GLY A 1 103 ? 10.217 2.060 7.837 1.00 91.44 103 GLY A N 1
ATOM 870 C CA . GLY A 1 103 ? 11.218 2.327 6.805 1.00 91.44 103 GLY A CA 1
ATOM 871 C C . GLY A 1 103 ? 11.033 3.678 6.116 1.00 91.44 103 GLY A C 1
ATOM 872 O O . GLY A 1 103 ? 10.087 4.416 6.398 1.00 91.44 103 GLY A O 1
ATOM 873 N N . ASP A 1 104 ? 11.947 4.009 5.199 1.00 92.94 104 ASP A N 1
ATOM 874 C CA . ASP A 1 104 ? 11.806 5.174 4.317 1.00 92.94 104 ASP A CA 1
ATOM 875 C C . ASP A 1 104 ? 11.274 4.754 2.942 1.00 92.94 104 ASP A C 1
ATOM 877 O O . ASP A 1 104 ? 12.031 4.433 2.031 1.00 92.94 104 ASP A O 1
ATOM 881 N N . PHE A 1 105 ? 9.952 4.802 2.796 1.00 94.81 105 PHE A N 1
ATOM 882 C CA . PHE A 1 105 ? 9.236 4.424 1.572 1.00 94.81 105 PHE A CA 1
ATOM 883 C C . PHE A 1 105 ? 8.964 5.612 0.632 1.00 94.81 105 PHE A C 1
ATOM 885 O O . PHE A 1 105 ? 8.137 5.536 -0.282 1.00 94.81 105 PHE A O 1
ATOM 892 N N . LYS A 1 106 ? 9.613 6.766 0.852 1.00 94.00 106 LYS A N 1
ATOM 893 C CA . LYS A 1 106 ? 9.345 7.988 0.069 1.00 94.00 106 LYS A CA 1
ATOM 894 C C . LYS A 1 106 ? 9.760 7.856 -1.390 1.00 94.00 106 LYS A C 1
ATOM 896 O O . LYS A 1 106 ? 9.125 8.471 -2.250 1.00 94.00 106 LYS A O 1
ATOM 901 N N . LEU A 1 107 ? 10.814 7.087 -1.670 1.00 93.56 107 LEU A N 1
ATOM 902 C CA . LEU A 1 107 ? 11.242 6.811 -3.039 1.00 93.56 107 LEU A CA 1
ATOM 903 C C . LEU A 1 107 ? 10.174 5.995 -3.777 1.00 93.56 107 LEU A C 1
ATOM 905 O O . LEU A 1 107 ? 9.748 6.404 -4.857 1.00 93.56 107 LEU A O 1
ATOM 909 N N . ASP A 1 108 ? 9.681 4.917 -3.166 1.00 94.44 108 ASP A N 1
ATOM 910 C CA . ASP A 1 108 ? 8.646 4.060 -3.752 1.00 94.44 108 ASP A CA 1
ATOM 911 C C . ASP A 1 108 ? 7.329 4.819 -3.947 1.00 94.44 108 ASP A C 1
ATOM 913 O O . ASP A 1 108 ? 6.695 4.712 -4.994 1.00 94.44 108 ASP A O 1
ATOM 917 N N . LEU A 1 109 ? 6.964 5.703 -3.012 1.00 94.88 109 LEU A N 1
ATOM 918 C CA . LEU A 1 109 ? 5.819 6.600 -3.186 1.00 94.88 109 LEU A CA 1
ATOM 919 C C . LEU A 1 109 ? 5.999 7.589 -4.345 1.00 94.88 109 LEU A C 1
ATOM 921 O O . LEU A 1 109 ? 5.037 7.887 -5.056 1.00 94.88 109 LEU A O 1
ATOM 925 N N 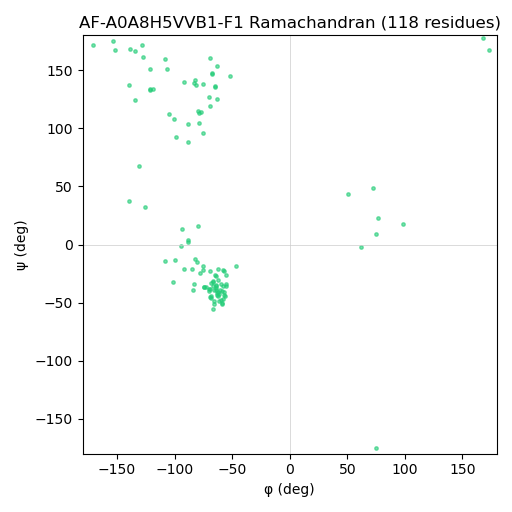. ALA A 1 110 ? 7.202 8.131 -4.545 1.00 94.12 110 ALA A N 1
ATOM 926 C CA . ALA A 1 110 ? 7.474 9.014 -5.678 1.00 94.12 110 ALA A CA 1
ATOM 927 C C . ALA A 1 110 ? 7.384 8.263 -7.017 1.00 94.12 110 ALA A C 1
ATOM 929 O O . ALA A 1 110 ? 6.908 8.827 -8.005 1.00 94.12 110 ALA A O 1
ATOM 930 N N . ILE A 1 111 ? 7.810 6.999 -7.035 1.00 92.50 111 ILE A N 1
ATOM 931 C CA . ILE A 1 111 ? 7.706 6.100 -8.186 1.00 92.50 111 ILE A CA 1
ATOM 932 C C . ILE A 1 111 ? 6.238 5.790 -8.491 1.00 92.50 111 ILE A C 1
ATOM 934 O O . ILE A 1 111 ? 5.785 6.037 -9.609 1.00 92.50 111 ILE A O 1
ATOM 938 N N . GLU A 1 112 ? 5.471 5.364 -7.487 1.00 93.00 112 GLU A N 1
ATOM 939 C CA . GLU A 1 112 ? 4.038 5.093 -7.614 1.00 93.00 112 GLU A CA 1
ATOM 940 C C . GLU A 1 112 ? 3.267 6.321 -8.116 1.00 93.00 112 GLU A C 1
ATOM 942 O O . GLU A 1 112 ? 2.472 6.207 -9.041 1.00 93.00 112 GLU A O 1
ATOM 947 N N . ARG A 1 113 ? 3.546 7.526 -7.603 1.00 93.00 113 ARG A N 1
ATOM 948 C CA . ARG A 1 113 ? 2.886 8.756 -8.082 1.00 93.00 113 ARG A CA 1
ATOM 949 C C . ARG A 1 113 ? 3.111 9.014 -9.569 1.00 93.00 113 ARG A C 1
ATOM 951 O O . ARG A 1 113 ? 2.167 9.395 -10.256 1.00 93.00 113 ARG A O 1
ATOM 958 N N . ARG A 1 114 ? 4.326 8.772 -10.072 1.00 92.00 114 ARG A N 1
ATOM 959 C CA . ARG A 1 114 ? 4.624 8.882 -11.509 1.00 92.00 114 ARG A CA 1
ATOM 960 C C . ARG A 1 114 ? 3.875 7.834 -12.329 1.00 92.00 114 ARG A C 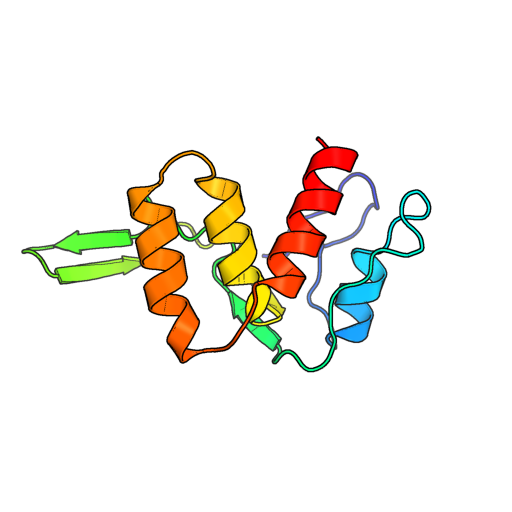1
ATOM 962 O O . ARG A 1 114 ? 3.394 8.159 -13.409 1.00 92.00 114 ARG A O 1
ATOM 969 N N . 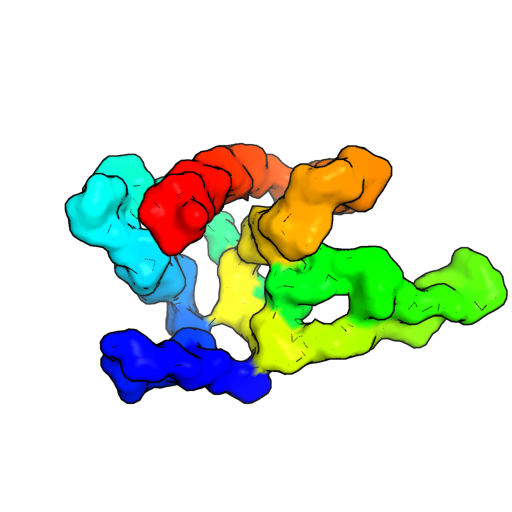LEU A 1 115 ? 3.753 6.604 -11.820 1.00 88.62 115 LEU A N 1
ATOM 970 C CA . LEU A 1 115 ? 2.933 5.570 -12.458 1.00 88.62 115 LEU A CA 1
ATOM 971 C C . LEU A 1 115 ? 1.459 5.986 -12.496 1.00 88.62 115 LEU A C 1
ATOM 973 O O . LEU A 1 115 ? 0.815 5.863 -13.534 1.00 88.62 115 LEU A O 1
ATOM 977 N N . TRP A 1 116 ? 0.928 6.528 -11.398 1.00 89.19 116 TRP A N 1
ATOM 978 C CA . TRP A 1 116 ? -0.467 6.956 -11.326 1.00 89.19 116 TRP A CA 1
ATOM 979 C C . TRP A 1 116 ? -0.779 8.089 -12.302 1.00 89.19 116 TRP A C 1
ATOM 981 O O . TRP A 1 116 ? -1.817 8.026 -12.940 1.00 89.19 116 TRP A O 1
ATOM 991 N N . GLU A 1 117 ? 0.111 9.078 -12.442 1.00 87.50 117 GLU A N 1
ATOM 992 C CA . GLU A 1 117 ? -0.034 10.188 -13.403 1.00 87.50 117 GLU A CA 1
ATOM 993 C C . GLU A 1 117 ? -0.010 9.733 -14.869 1.00 87.50 117 GLU A C 1
ATOM 995 O O . GLU A 1 117 ? -0.548 10.415 -15.738 1.00 87.50 117 GLU A O 1
ATOM 1000 N N . TYR A 1 118 ? 0.654 8.613 -15.162 1.00 83.94 118 TYR A N 1
ATOM 1001 C CA . TYR A 1 118 ? 0.693 8.058 -16.511 1.00 83.94 118 TYR A CA 1
ATOM 1002 C C . TYR A 1 118 ? -0.529 7.184 -16.816 1.00 83.94 118 TYR A C 1
ATOM 1004 O O . TYR A 1 118 ? -1.048 7.218 -17.931 1.00 83.94 118 TYR A O 1
ATOM 1012 N N . CYS A 1 119 ? -0.979 6.394 -15.839 1.00 75.88 119 CYS A N 1
ATOM 1013 C CA . CYS A 1 119 ? -2.078 5.447 -16.015 1.00 75.88 119 CYS A CA 1
ATOM 1014 C C . CYS A 1 119 ? -3.478 6.067 -15.828 1.00 75.88 119 CYS A C 1
ATOM 1016 O O . CYS A 1 119 ? -4.444 5.482 -16.319 1.00 75.88 119 CYS A O 1
ATOM 1018 N N . PHE A 1 120 ? -3.608 7.205 -15.130 1.00 63.16 120 PHE A N 1
ATOM 1019 C CA . PHE A 1 120 ? -4.889 7.836 -14.764 1.00 63.16 120 PHE A CA 1
ATOM 1020 C C . PHE A 1 120 ? -4.854 9.364 -14.881 1.00 63.16 120 PHE A C 1
ATOM 1022 O O . PHE A 1 120 ? -5.919 9.936 -15.215 1.00 63.16 120 PHE A O 1
#

Mean predicted aligned error: 6.28 Å

Sequence (120 aa):
MPDYDKERGDFFGPFIDEEEFNNILRTPALPDLFHSTGHDIVFTHSDINMRNILMHNGRISGIVDWENSGWFPDYWEYTKAHYVTKLNRRWLAEVDRVFETFGDFKLDLAIERRLWEYCF

Nearest PDB structures (foldseek):
  3w0m-assembly1_A  TM=7.090E-01  e=4.782E-02  Escherichia coli
  4feu-assembly3_C  TM=5.733E-01  e=1.677E-02  Acinetobacter baumannii AYE
  4gkh-assembly10_J  TM=5.529E-01  e=9.626E-03  Acinetobacter baumannii AYE
  4few-assembly7_B  TM=5.482E-01  e=1.393E-02  Acinetobacter baumannii AYE
  4ej7-assembly2_B  TM=5.290E-01  e=2.581E-02  Acinetobacter baumannii AYE